Protein AF-A0A951N7B3-F1 (afdb_monomer)

Structure (mmCIF, N/CA/C/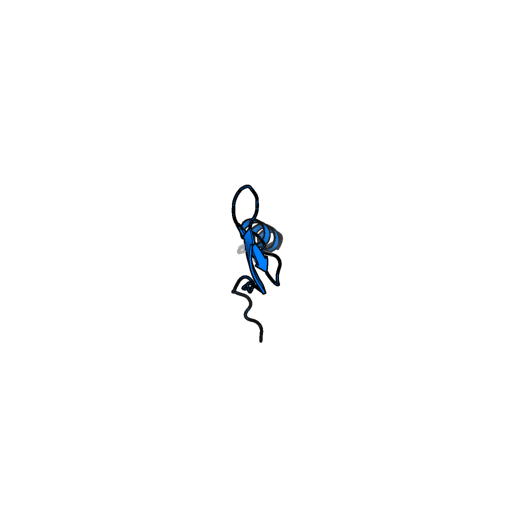O backbone):
data_AF-A0A951N7B3-F1
#
_entry.id   AF-A0A951N7B3-F1
#
loop_
_atom_site.group_PDB
_atom_site.id
_atom_site.type_symbol
_atom_site.label_atom_id
_atom_site.label_alt_id
_atom_site.label_comp_id
_atom_site.label_asym_id
_atom_site.label_entity_id
_atom_site.label_seq_id
_atom_site.pdbx_PDB_ins_code
_atom_site.Cartn_x
_atom_site.Cartn_y
_atom_site.Cartn_z
_atom_site.occupancy
_atom_site.B_iso_or_equiv
_atom_site.auth_seq_id
_atom_site.auth_comp_id
_atom_site.auth_asym_id
_atom_site.auth_atom_id
_atom_site.pdbx_PDB_model_num
ATOM 1 N N . MET A 1 1 ? -2.072 -17.146 18.848 1.00 48.41 1 MET A N 1
ATOM 2 C CA . MET A 1 1 ? -2.246 -15.816 19.462 1.00 48.41 1 MET A CA 1
ATOM 3 C C . MET A 1 1 ? -2.197 -14.790 18.332 1.00 48.41 1 MET A C 1
ATOM 5 O O . MET A 1 1 ? -1.117 -14.509 17.834 1.00 48.41 1 MET A O 1
ATOM 9 N N . LEU A 1 2 ? -3.349 -14.361 17.813 1.00 49.91 2 LEU A N 1
ATOM 10 C CA . LEU A 1 2 ? -3.451 -13.235 16.877 1.00 49.91 2 LEU A CA 1
ATOM 11 C C . LEU A 1 2 ? -4.094 -12.103 17.681 1.00 49.91 2 LEU A C 1
ATOM 13 O O . LEU A 1 2 ? -5.190 -12.300 18.202 1.00 49.91 2 LEU A O 1
ATOM 17 N N . ASP A 1 3 ? -3.394 -10.984 17.853 1.00 57.84 3 ASP A N 1
ATOM 18 C CA . ASP A 1 3 ? -3.868 -9.882 18.691 1.00 57.84 3 ASP A CA 1
ATOM 19 C C . ASP A 1 3 ? -5.155 -9.249 18.128 1.00 57.84 3 ASP A C 1
ATOM 21 O O . ASP A 1 3 ? -5.231 -8.970 16.927 1.00 57.84 3 ASP A O 1
ATOM 25 N N . PRO A 1 4 ? -6.156 -8.950 18.978 1.00 54.59 4 PRO A N 1
ATOM 26 C CA . PRO A 1 4 ? -7.473 -8.465 18.557 1.00 54.59 4 PRO A CA 1
ATOM 27 C C . PRO A 1 4 ? -7.505 -6.969 18.177 1.00 54.59 4 PRO A C 1
ATOM 29 O O . PRO A 1 4 ? -8.584 -6.395 18.053 1.00 54.59 4 PRO A O 1
ATOM 32 N N . GLY A 1 5 ? -6.348 -6.319 17.996 1.00 57.78 5 GLY A N 1
ATOM 33 C CA . GLY A 1 5 ? -6.243 -4.853 17.952 1.00 57.78 5 GLY A CA 1
ATOM 34 C C . GLY A 1 5 ? -5.476 -4.232 16.782 1.00 57.78 5 GLY A C 1
ATOM 35 O O . GLY A 1 5 ? -5.430 -3.009 16.693 1.00 57.78 5 GLY A O 1
ATOM 36 N N . MET A 1 6 ? -4.890 -5.006 15.864 1.00 54.78 6 MET A N 1
ATOM 37 C CA . MET A 1 6 ? -4.228 -4.438 14.681 1.00 54.78 6 MET A CA 1
ATOM 38 C C . MET A 1 6 ? -4.959 -4.864 13.418 1.00 54.78 6 MET A C 1
ATOM 40 O O . MET A 1 6 ? -5.029 -6.050 13.101 1.00 54.78 6 MET A O 1
ATOM 44 N N . GLY A 1 7 ? -5.487 -3.887 12.673 1.00 60.22 7 GLY A N 1
ATOM 45 C CA . GLY A 1 7 ? -5.943 -4.111 11.304 1.00 60.22 7 GLY A CA 1
ATOM 46 C C . GLY A 1 7 ? -4.899 -4.932 10.548 1.00 60.22 7 GLY A C 1
ATOM 47 O O . GLY A 1 7 ? -3.700 -4.671 10.672 1.00 60.22 7 GLY A O 1
ATOM 48 N N . LYS A 1 8 ? -5.345 -5.975 9.840 1.00 72.44 8 LYS A N 1
ATOM 49 C CA . LYS A 1 8 ? -4.440 -6.891 9.141 1.00 72.44 8 LYS A CA 1
ATOM 50 C C . LYS A 1 8 ? -3.476 -6.078 8.273 1.00 72.44 8 LYS A C 1
ATOM 52 O O . LYS A 1 8 ? -3.915 -5.323 7.407 1.00 72.44 8 LYS A O 1
ATOM 57 N N . LYS A 1 9 ? -2.172 -6.208 8.532 1.00 82.69 9 LYS A N 1
ATOM 58 C CA . LYS A 1 9 ? -1.139 -5.641 7.662 1.00 82.69 9 LYS A CA 1
ATOM 59 C C . LYS A 1 9 ? -1.178 -6.418 6.347 1.00 82.69 9 LYS A C 1
ATOM 61 O O . LYS A 1 9 ? -1.113 -7.641 6.377 1.00 82.69 9 LYS A O 1
ATOM 66 N N . ALA A 1 10 ? -1.316 -5.712 5.230 1.00 93.19 10 ALA A N 1
ATOM 67 C CA . ALA A 1 10 ? -1.205 -6.302 3.902 1.00 93.19 10 ALA A CA 1
ATOM 68 C C . ALA A 1 10 ? 0.239 -6.165 3.407 1.00 93.19 10 ALA A C 1
ATOM 70 O O . ALA A 1 10 ? 0.849 -5.102 3.574 1.00 93.19 10 ALA A O 1
ATOM 71 N N . THR A 1 11 ? 0.777 -7.219 2.799 1.00 96.00 11 THR A N 1
ATOM 72 C CA . THR A 1 11 ? 2.139 -7.221 2.248 1.00 96.00 11 THR A CA 1
ATOM 73 C C . THR A 1 11 ? 2.083 -6.980 0.750 1.00 96.00 11 THR A C 1
ATOM 75 O O . THR A 1 11 ? 1.261 -7.572 0.053 1.00 96.00 11 THR A O 1
ATOM 78 N N . VAL A 1 12 ? 2.969 -6.125 0.236 1.00 96.69 12 VAL A N 1
ATOM 79 C CA . VAL A 1 12 ? 3.109 -5.913 -1.209 1.00 96.69 12 VAL A CA 1
ATOM 80 C C . VAL A 1 12 ? 3.821 -7.114 -1.824 1.00 96.69 12 VAL A C 1
ATOM 82 O O . VAL A 1 12 ? 4.981 -7.372 -1.517 1.00 96.69 12 VAL A O 1
ATOM 85 N N . THR A 1 13 ? 3.137 -7.833 -2.709 1.00 97.44 13 THR A N 1
ATOM 86 C CA . THR A 1 13 ? 3.673 -9.017 -3.400 1.00 97.44 13 THR A CA 1
ATOM 87 C C . THR A 1 13 ? 4.283 -8.670 -4.755 1.00 97.44 13 THR A C 1
ATOM 89 O O . THR A 1 13 ? 5.183 -9.361 -5.227 1.00 97.44 13 THR A O 1
ATOM 92 N N . ARG A 1 14 ? 3.835 -7.572 -5.380 1.00 97.9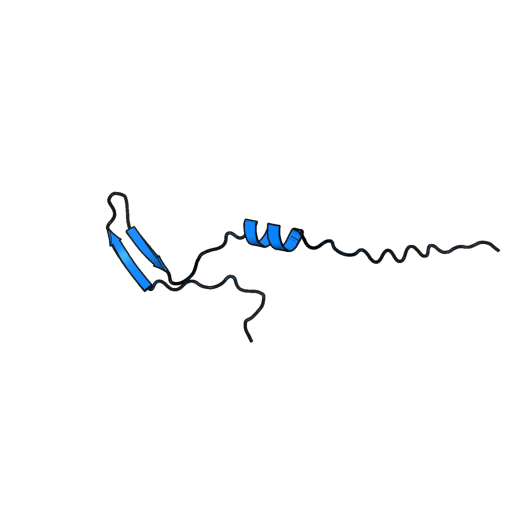4 14 ARG A N 1
ATOM 93 C CA . ARG A 1 14 ? 4.438 -7.012 -6.597 1.00 97.94 14 ARG A CA 1
ATOM 94 C C . ARG A 1 14 ? 4.275 -5.497 -6.625 1.00 97.94 14 ARG A C 1
ATOM 96 O O . ARG A 1 14 ? 3.157 -4.999 -6.523 1.00 97.94 14 ARG A O 1
ATOM 103 N N . ALA A 1 15 ? 5.372 -4.767 -6.795 1.00 97.50 15 ALA A N 1
ATOM 104 C CA . ALA A 1 15 ? 5.385 -3.305 -6.814 1.00 97.50 15 ALA A CA 1
ATOM 105 C C . ALA A 1 15 ? 5.684 -2.748 -8.214 1.00 97.50 15 ALA A C 1
ATOM 107 O O . ALA A 1 15 ? 6.345 -3.407 -9.014 1.00 97.50 15 ALA A O 1
ATOM 108 N N . GLY A 1 16 ? 5.242 -1.514 -8.481 1.00 96.06 16 GLY A N 1
ATOM 109 C CA . GLY A 1 16 ? 5.745 -0.715 -9.606 1.00 96.06 16 GLY A CA 1
ATOM 110 C C . GLY A 1 16 ? 5.227 -1.112 -10.989 1.00 96.06 16 GLY A C 1
ATOM 111 O O . GLY A 1 16 ? 5.919 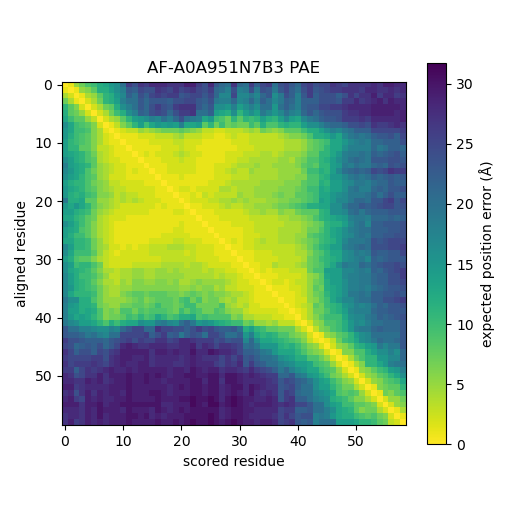-0.910 -11.986 1.00 96.06 16 GLY A O 1
ATOM 112 N N . ILE A 1 17 ? 4.022 -1.673 -11.078 1.00 98.00 17 ILE A N 1
ATOM 113 C CA . ILE A 1 17 ? 3.392 -1.963 -12.372 1.00 98.00 17 ILE A CA 1
ATOM 114 C C . ILE A 1 17 ? 2.918 -0.636 -12.977 1.00 98.00 17 ILE A C 1
ATOM 116 O O . ILE A 1 17 ? 2.150 0.078 -12.335 1.00 98.00 17 ILE A O 1
ATOM 120 N N . ARG A 1 18 ? 3.356 -0.302 -14.195 1.00 98.12 18 ARG A N 1
ATOM 121 C CA . ARG A 1 18 ? 2.938 0.928 -14.887 1.00 98.12 18 ARG A CA 1
ATOM 122 C C . ARG A 1 18 ? 1.482 0.841 -15.351 1.00 98.12 18 ARG A C 1
ATOM 124 O O . ARG A 1 18 ? 1.080 -0.175 -15.912 1.00 98.12 18 ARG A O 1
ATOM 131 N N . ALA A 1 19 ? 0.740 1.922 -15.144 1.00 97.50 19 ALA A N 1
ATOM 132 C CA . ALA A 1 19 ? -0.584 2.179 -15.699 1.00 97.50 19 ALA A CA 1
ATOM 133 C C . ALA A 1 19 ? -0.598 3.575 -16.344 1.00 97.50 19 ALA A C 1
ATOM 135 O O . ALA A 1 19 ? 0.246 4.412 -16.017 1.00 97.50 19 ALA A O 1
ATOM 136 N N . ASP A 1 20 ? -1.567 3.845 -17.218 1.00 98.31 20 ASP A N 1
ATOM 137 C CA . ASP A 1 20 ? -1.638 5.107 -17.977 1.00 98.31 20 ASP A CA 1
ATOM 138 C C . ASP A 1 20 ? -1.696 6.352 -17.077 1.00 98.31 20 ASP A C 1
ATOM 140 O O . ASP A 1 20 ? -1.247 7.432 -17.454 1.00 98.31 20 ASP A O 1
ATOM 144 N N . ASN A 1 21 ? -2.214 6.193 -15.860 1.00 97.12 21 ASN A N 1
ATOM 145 C CA . ASN A 1 21 ? -2.402 7.251 -14.873 1.00 97.12 21 ASN A CA 1
ATOM 146 C C . ASN A 1 21 ? -1.588 7.052 -13.580 1.00 97.12 21 ASN A C 1
ATOM 148 O O . ASN A 1 21 ? -1.853 7.738 -12.593 1.00 97.12 21 ASN A O 1
ATOM 152 N N . GLY A 1 22 ? -0.620 6.129 -13.544 1.00 97.31 22 GLY A N 1
ATOM 153 C CA . GLY A 1 22 ? 0.208 5.937 -12.351 1.00 97.31 22 GLY A CA 1
ATOM 154 C C . GLY A 1 22 ? 0.798 4.540 -12.189 1.00 97.31 22 GLY A C 1
ATOM 155 O O . GLY A 1 22 ? 1.292 3.934 -13.139 1.00 97.31 22 GLY A O 1
ATOM 156 N N . LEU A 1 23 ? 0.793 4.051 -10.945 1.00 97.69 23 LEU A N 1
ATOM 157 C CA . LEU A 1 23 ? 1.380 2.770 -10.556 1.00 97.69 23 LEU A CA 1
ATOM 158 C C . LEU A 1 23 ? 0.371 1.881 -9.833 1.00 97.69 23 LEU A C 1
ATOM 160 O O . LEU A 1 23 ? -0.420 2.349 -9.015 1.00 97.69 23 LEU A O 1
ATOM 164 N N . ILE A 1 24 ? 0.466 0.578 -10.087 1.00 97.62 24 ILE A N 1
ATOM 165 C CA . ILE A 1 24 ? -0.282 -0.461 -9.381 1.00 97.62 24 ILE A CA 1
ATOM 166 C C . ILE A 1 24 ? 0.683 -1.259 -8.496 1.00 97.62 24 ILE A C 1
ATOM 168 O O . ILE A 1 24 ? 1.775 -1.654 -8.919 1.00 97.62 24 ILE A O 1
ATOM 172 N N . HIS A 1 25 ? 0.246 -1.527 -7.265 1.00 97.75 25 HIS A N 1
ATOM 173 C CA . HIS A 1 25 ? 0.907 -2.409 -6.307 1.00 97.75 25 HIS A CA 1
ATOM 174 C C . HIS A 1 25 ? -0.065 -3.525 -5.912 1.00 97.75 25 HIS A C 1
ATOM 176 O O . HIS A 1 25 ? -1.203 -3.252 -5.535 1.00 97.75 25 HIS A O 1
ATOM 182 N N . VAL A 1 26 ? 0.376 -4.777 -6.009 1.00 97.44 26 VAL A N 1
ATOM 183 C CA . VAL A 1 26 ? -0.418 -5.958 -5.640 1.00 97.44 26 VAL A CA 1
ATOM 184 C C . VAL A 1 26 ? -0.161 -6.288 -4.177 1.00 97.44 26 VAL A C 1
ATOM 186 O O . VAL A 1 26 ? 0.994 -6.288 -3.749 1.00 97.44 26 VAL A O 1
ATOM 189 N N . ILE A 1 27 ? -1.224 -6.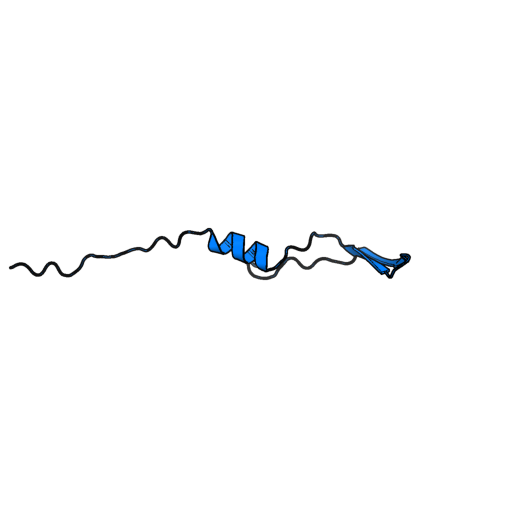586 -3.430 1.00 97.19 27 ILE A N 1
ATOM 190 C CA . ILE A 1 27 ? -1.165 -6.983 -2.021 1.00 97.19 27 ILE A CA 1
ATOM 191 C C . ILE A 1 27 ? -1.817 -8.348 -1.794 1.00 97.19 27 ILE A C 1
ATOM 193 O O . ILE A 1 27 ? -2.678 -8.766 -2.565 1.00 97.19 27 ILE A O 1
ATOM 197 N N . ASP A 1 28 ? -1.397 -9.037 -0.736 1.00 96.25 28 ASP A N 1
ATOM 198 C CA . ASP A 1 28 ? -1.863 -10.385 -0.369 1.00 96.25 28 ASP A CA 1
ATOM 199 C C . ASP A 1 28 ? -3.212 -10.423 0.376 1.00 96.25 28 ASP A C 1
ATOM 201 O O . ASP A 1 28 ? -3.810 -11.487 0.524 1.00 96.25 28 ASP A O 1
ATOM 205 N N . THR A 1 29 ? -3.697 -9.271 0.848 1.00 91.94 29 THR A N 1
ATOM 206 C CA . THR A 1 29 ? -4.863 -9.171 1.734 1.00 91.94 29 THR A CA 1
ATOM 207 C C . THR A 1 29 ? -5.746 -7.984 1.356 1.00 91.94 29 THR A C 1
ATOM 209 O O . THR A 1 29 ? -5.259 -6.936 0.942 1.00 91.94 29 THR A O 1
ATOM 212 N N . VAL A 1 30 ? -7.062 -8.119 1.544 1.00 91.62 30 VAL A N 1
ATOM 213 C CA . VAL A 1 30 ? -8.034 -7.040 1.307 1.00 91.62 30 VAL A CA 1
ATOM 214 C C . VAL A 1 30 ? -8.000 -6.008 2.440 1.00 91.62 30 VAL A C 1
ATOM 216 O O . VAL A 1 30 ? -8.081 -6.362 3.617 1.00 91.62 30 VAL A O 1
ATOM 219 N N . LEU A 1 31 ? -7.942 -4.721 2.085 1.00 91.44 31 LEU A N 1
ATOM 220 C CA . LEU A 1 31 ? -8.039 -3.617 3.041 1.00 91.44 31 LEU A CA 1
ATOM 221 C C . LEU A 1 31 ? -9.501 -3.333 3.392 1.00 91.44 31 LEU A C 1
ATOM 223 O O . LEU A 1 31 ? -10.327 -3.085 2.516 1.00 91.44 31 LEU A O 1
ATOM 227 N N . ILE A 1 32 ? -9.809 -3.325 4.688 1.00 88.06 32 ILE A N 1
ATOM 228 C CA . ILE A 1 32 ? -11.136 -2.978 5.197 1.00 88.06 32 ILE A CA 1
ATOM 229 C C . ILE A 1 32 ? -11.088 -1.559 5.776 1.00 88.06 32 ILE A C 1
ATOM 231 O O . ILE A 1 32 ? -10.290 -1.311 6.684 1.00 88.06 32 ILE A O 1
ATOM 235 N N . PRO A 1 33 ? -11.928 -0.622 5.299 1.00 88.19 33 PRO A N 1
ATOM 236 C CA . PRO A 1 33 ? -11.972 0.729 5.841 1.00 88.19 33 PRO A CA 1
ATOM 237 C C . PRO A 1 33 ? -12.330 0.750 7.338 1.00 88.19 33 PRO A C 1
ATOM 239 O O . PRO A 1 33 ? -13.211 -0.006 7.766 1.00 88.19 33 PRO A O 1
ATOM 242 N N . PRO A 1 34 ? -11.762 1.675 8.138 1.00 84.62 34 PRO A N 1
ATOM 243 C CA . PRO A 1 34 ? -12.101 1.803 9.558 1.00 84.62 34 PRO A CA 1
ATOM 244 C C . PRO A 1 34 ? -13.593 2.064 9.818 1.00 84.62 34 PRO A C 1
ATOM 246 O O . PRO A 1 34 ? -14.118 1.681 10.859 1.00 84.62 34 PRO A O 1
ATOM 249 N N . SER A 1 35 ? -14.304 2.703 8.882 1.00 88.06 35 SER A N 1
ATOM 250 C CA . SER A 1 35 ? -15.754 2.928 8.980 1.00 88.06 35 SER A CA 1
ATOM 251 C C . SER A 1 35 ? -16.551 1.625 8.989 1.00 88.06 35 SER A C 1
ATOM 253 O O . SER A 1 35 ? -17.489 1.495 9.772 1.00 88.06 35 SER A O 1
ATOM 255 N N . VAL A 1 36 ? -16.150 0.647 8.172 1.00 85.50 36 VAL A N 1
ATOM 256 C CA . VAL A 1 36 ? -16.785 -0.675 8.113 1.00 85.50 36 VAL A CA 1
ATOM 257 C C . VAL A 1 36 ? -16.539 -1.433 9.416 1.00 85.50 36 VAL A C 1
ATOM 259 O O . VAL A 1 36 ? -17.475 -1.992 9.981 1.00 85.50 36 VAL A O 1
ATOM 262 N N . GLN A 1 37 ? -15.315 -1.377 9.951 1.00 81.75 37 GLN A N 1
ATOM 263 C CA . GLN A 1 37 ? -14.996 -1.979 11.252 1.00 81.75 37 GLN A CA 1
ATOM 264 C C . GLN A 1 37 ? -15.838 -1.374 12.383 1.00 81.75 37 GLN A C 1
ATOM 266 O O . GLN A 1 37 ? -16.428 -2.10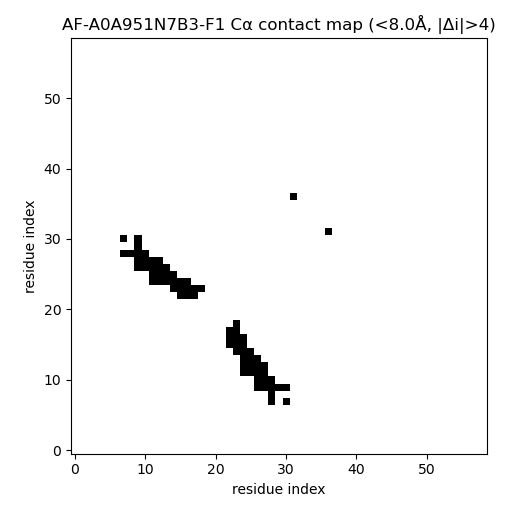8 13.175 1.00 81.75 37 GLN A O 1
ATOM 271 N N . ARG A 1 38 ? -15.973 -0.042 12.416 1.00 83.12 38 ARG A N 1
ATOM 272 C CA . ARG A 1 38 ? -16.836 0.643 13.392 1.00 83.12 38 ARG A CA 1
ATOM 27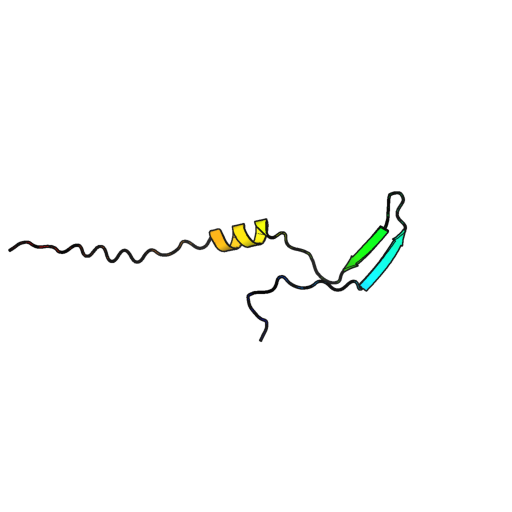3 C C . ARG A 1 38 ? -18.304 0.253 13.245 1.00 83.12 38 ARG A C 1
ATOM 275 O O . ARG A 1 38 ? -18.962 0.029 14.254 1.00 83.12 38 ARG A O 1
ATOM 282 N N . ALA A 1 39 ? -18.813 0.139 12.019 1.00 83.94 39 ALA A N 1
ATOM 283 C CA . ALA A 1 39 ? -20.195 -0.272 11.773 1.00 83.94 39 ALA A CA 1
ATOM 284 C C . ALA A 1 39 ? -20.471 -1.712 12.244 1.00 83.94 39 ALA A C 1
ATOM 286 O O . ALA A 1 39 ? -21.553 -1.996 12.756 1.00 83.94 39 ALA A O 1
ATOM 287 N N . MET A 1 40 ? -19.491 -2.612 12.109 1.00 78.19 40 MET A N 1
ATOM 288 C CA . MET A 1 40 ? -19.582 -3.984 12.620 1.00 78.19 40 MET A CA 1
ATOM 289 C C . MET A 1 40 ? -19.582 -4.028 14.155 1.00 78.19 40 MET A C 1
ATOM 291 O O . MET A 1 40 ? -20.371 -4.767 14.737 1.00 78.19 40 MET A O 1
ATOM 295 N N . MET A 1 41 ? -18.749 -3.214 14.812 1.00 73.75 41 MET A N 1
ATOM 296 C CA . MET A 1 41 ? -18.671 -3.143 16.279 1.00 73.75 41 MET A CA 1
ATOM 297 C C . MET A 1 41 ? -19.895 -2.454 16.906 1.00 73.75 41 MET A C 1
ATOM 299 O O . MET A 1 41 ? -20.420 -2.923 17.909 1.00 73.75 41 MET A O 1
ATOM 303 N N . ALA A 1 42 ? -20.411 -1.389 16.285 1.00 72.88 42 ALA A N 1
ATOM 304 C CA . ALA A 1 42 ? -21.577 -0.642 16.772 1.00 72.88 42 ALA A CA 1
ATOM 305 C C . ALA A 1 42 ? -22.899 -1.430 16.699 1.00 72.88 42 ALA A C 1
ATOM 307 O O . ALA A 1 42 ? -23.899 -1.015 17.279 1.00 72.88 42 ALA A O 1
ATOM 308 N N . LYS A 1 43 ? -22.924 -2.565 15.989 1.00 64.31 43 LYS A N 1
ATOM 309 C CA . LYS A 1 43 ? -24.079 -3.470 15.938 1.00 64.31 43 LYS A CA 1
ATOM 310 C C . LYS A 1 43 ? -24.181 -4.408 17.144 1.00 64.31 43 LYS A C 1
ATOM 312 O O . LYS A 1 43 ? -25.153 -5.156 17.204 1.00 64.31 43 LYS A O 1
ATOM 317 N N . GLN A 1 44 ? -23.239 -4.390 18.091 1.00 59.72 44 GLN A N 1
ATOM 318 C CA . GLN A 1 44 ? -23.435 -5.077 19.369 1.00 59.72 44 GLN A CA 1
ATOM 319 C C . GLN A 1 44 ? -24.370 -4.237 20.250 1.00 59.72 44 GLN A C 1
ATOM 321 O O . GLN A 1 44 ? -23.970 -3.152 20.680 1.00 59.72 44 GLN A O 1
ATOM 326 N N . PRO A 1 45 ? -25.607 -4.694 20.535 1.00 60.75 45 PRO A N 1
ATOM 327 C CA . PRO A 1 45 ? -26.403 -4.055 21.565 1.00 60.75 45 PRO A CA 1
ATOM 328 C C . PRO A 1 45 ? -25.651 -4.257 22.879 1.00 60.75 45 PRO A C 1
ATOM 330 O O . PRO A 1 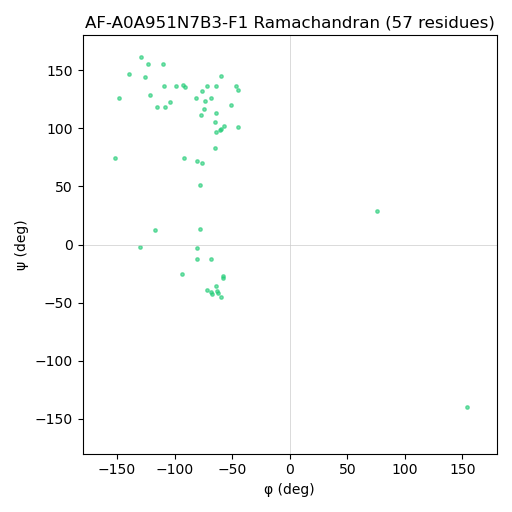45 ? -25.491 -5.384 23.346 1.00 60.75 45 PRO A O 1
ATOM 333 N N . MET A 1 46 ? -25.156 -3.165 23.458 1.00 64.06 46 MET A N 1
ATOM 334 C CA . MET A 1 46 ? -24.734 -3.151 24.852 1.00 64.06 46 MET A CA 1
ATOM 335 C C . MET A 1 46 ? -25.963 -3.578 25.658 1.00 64.06 46 MET A C 1
ATOM 337 O O . MET A 1 46 ? -26.917 -2.811 25.785 1.00 64.06 46 MET A O 1
ATOM 341 N N . MET A 1 47 ? -25.997 -4.834 26.110 1.00 63.03 47 MET A N 1
ATOM 342 C CA . MET A 1 47 ? -26.998 -5.291 27.064 1.00 63.03 47 MET A CA 1
ATOM 343 C C . MET A 1 47 ? -26.807 -4.444 28.320 1.00 63.03 47 MET A C 1
ATOM 345 O O . MET A 1 47 ? -25.898 -4.676 29.114 1.00 63.03 47 MET A O 1
ATOM 349 N N . ASN A 1 48 ? -27.626 -3.403 28.464 1.00 60.25 48 ASN A N 1
ATOM 350 C CA . ASN A 1 48 ? -27.733 -2.669 29.708 1.00 60.25 48 ASN A CA 1
ATOM 351 C C . ASN A 1 48 ? -28.301 -3.639 30.739 1.00 60.25 48 ASN A C 1
ATOM 353 O O . ASN A 1 48 ? -29.509 -3.878 30.754 1.00 60.25 48 ASN A O 1
ATOM 357 N N . ASN A 1 49 ? -27.460 -4.121 31.652 1.00 59.59 49 ASN A N 1
ATOM 358 C CA . ASN A 1 49 ? -27.956 -4.469 32.973 1.00 59.59 49 ASN A CA 1
ATOM 359 C C . ASN A 1 49 ? -28.419 -3.164 33.624 1.00 59.59 49 ASN A C 1
ATOM 361 O O . ASN A 1 49 ? -27.692 -2.519 34.380 1.00 59.59 49 ASN A O 1
ATOM 365 N N . LYS A 1 50 ? -29.651 -2.759 33.304 1.00 67.31 50 LYS A N 1
ATOM 366 C CA . LYS A 1 50 ? -30.457 -2.019 34.256 1.00 67.31 50 LYS A CA 1
ATOM 367 C C . LYS A 1 50 ? -30.600 -2.957 35.457 1.00 67.31 50 LYS A C 1
ATOM 369 O O . LYS A 1 50 ? -31.371 -3.902 35.421 1.00 67.31 50 LYS A O 1
ATOM 374 N N . MET A 1 51 ? -29.792 -2.744 36.493 1.00 62.03 51 MET A N 1
ATOM 375 C CA . MET A 1 51 ? -30.269 -2.983 37.850 1.00 62.03 51 MET A CA 1
ATOM 376 C C . MET A 1 51 ? -31.076 -1.749 38.232 1.00 62.03 51 MET A C 1
ATOM 378 O O . MET A 1 51 ? -30.649 -0.881 38.987 1.00 62.03 51 MET A O 1
ATOM 382 N N . ASP A 1 52 ? -32.242 -1.643 37.615 1.00 65.88 52 ASP A N 1
ATOM 383 C CA . ASP A 1 52 ? -33.363 -0.842 38.058 1.00 65.88 52 ASP A CA 1
ATOM 384 C C . ASP A 1 52 ? -34.098 -1.558 39.199 1.00 65.88 52 ASP A C 1
ATOM 386 O O . ASP A 1 52 ? -35.316 -1.652 39.197 1.00 65.88 52 ASP A O 1
ATOM 390 N N . SER A 1 53 ? -33.378 -1.994 40.233 1.00 62.41 53 SER A N 1
ATOM 391 C CA . SER A 1 53 ? -33.971 -2.122 41.564 1.00 62.41 53 SER A CA 1
ATOM 392 C C . SER A 1 53 ? -33.725 -0.803 42.286 1.00 62.41 53 SER A C 1
ATOM 394 O O . SER A 1 53 ? -32.826 -0.658 43.120 1.00 62.41 53 SER A O 1
ATOM 396 N N . LYS A 1 54 ? -34.495 0.210 41.872 1.00 68.94 54 LYS A N 1
ATOM 397 C CA . LYS A 1 54 ? -34.757 1.382 42.705 1.00 68.94 54 LYS A CA 1
ATOM 398 C C . LYS A 1 54 ? -35.131 0.867 44.086 1.00 68.94 54 LYS A C 1
ATOM 400 O O . LYS A 1 54 ? -35.914 -0.064 44.175 1.00 68.94 54 LYS A O 1
ATOM 405 N N . MET A 1 55 ? -34.584 1.503 45.111 1.00 67.56 55 MET A N 1
ATOM 406 C CA . MET A 1 55 ? -35.073 1.406 46.476 1.00 67.56 55 MET A CA 1
ATOM 4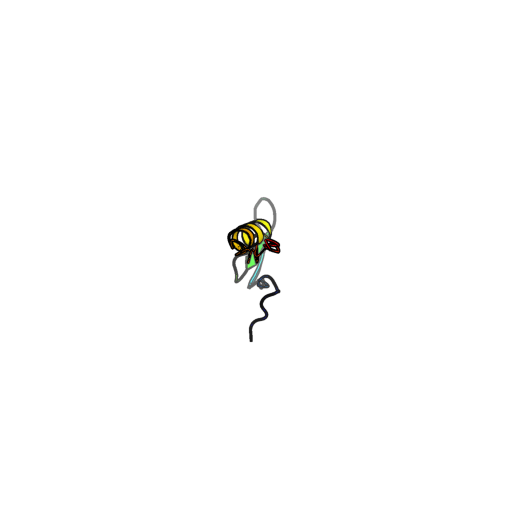07 C C . MET A 1 55 ? -36.602 1.543 46.480 1.00 67.56 55 MET A C 1
ATOM 409 O O . MET A 1 55 ? -37.134 2.649 46.381 1.00 67.56 55 MET A O 1
ATOM 413 N N . ASP A 1 56 ? -37.311 0.430 46.583 1.00 68.25 56 ASP A N 1
ATOM 414 C CA . ASP A 1 56 ? -38.696 0.341 47.010 1.00 68.25 56 ASP A CA 1
ATOM 415 C C . ASP A 1 56 ? -38.724 0.519 48.530 1.00 68.25 56 ASP A C 1
ATOM 417 O O . ASP A 1 56 ? -38.972 -0.387 49.320 1.00 68.25 56 ASP A O 1
ATOM 421 N N . GLY A 1 57 ? -38.441 1.759 48.936 1.00 70.25 57 GLY A N 1
ATOM 422 C CA . GLY A 1 57 ? -38.886 2.268 50.218 1.00 70.25 57 GLY A CA 1
ATOM 423 C C . GLY A 1 57 ? -40.410 2.303 50.212 1.00 70.25 57 GLY A C 1
ATOM 424 O O . GLY A 1 57 ? -41.002 3.249 49.696 1.00 70.25 57 GLY A O 1
ATOM 425 N N . ASN A 1 58 ? -41.029 1.263 50.764 1.00 58.62 58 ASN A N 1
ATOM 426 C CA . ASN A 1 58 ? -42.406 1.309 51.235 1.00 58.62 58 ASN A CA 1
ATOM 427 C C . ASN A 1 58 ? -42.638 0.313 52.384 1.00 58.62 58 ASN A C 1
ATOM 429 O O . ASN A 1 58 ? -43.232 -0.744 52.174 1.00 58.62 58 ASN A O 1
ATOM 433 N N . MET A 1 59 ? -42.132 0.660 53.573 1.00 58.25 59 MET A N 1
ATOM 434 C CA . MET A 1 59 ? -42.828 0.723 54.877 1.00 58.25 59 MET A CA 1
ATOM 435 C C . MET A 1 59 ? -41.813 0.958 55.994 1.00 58.25 59 MET A C 1
ATOM 437 O O . MET A 1 59 ? -40.874 0.144 56.123 1.00 58.25 59 MET A O 1
#

Nearest PDB structures (foldseek):
  8uxq-assembly1_A  TM=2.467E-01  e=7.031E+00  Homo sapiens

Secondary structure (DSSP, 8-state):
---TTS-PPPPEEEEEEEETTEEEEEESSPPPPHHHHHHHHTTS---------------

Solvent-accessible surface area (backbone atoms only — not comparable to full-atom values): 4275 Å² total; per-residue (Å²): 141,79,75,97,81,66,79,82,84,61,51,77,78,44,76,76,42,82,50,101,90,49,72,46,69,43,58,79,51,88,88,76,58,70,67,59,54,48,56,62,61,69,67,57,77,78,79,74,80,72,79,77,73,67,86,80,84,82,130

pLDDT: mean 78.78, std 16.32, range [48.41, 98.31]

Sequence (59 aa):
MLDPGMGKKATVTRAGIRADNGLIHVIDTVLIPPSVQRAMMAKQPMMNNKMDSKMDGNM

Radius of gyration: 23.94 Å; Cα contacts (8 Å, |Δi|>4): 35; chains: 1; bounding box: 49×23×73 Å

Me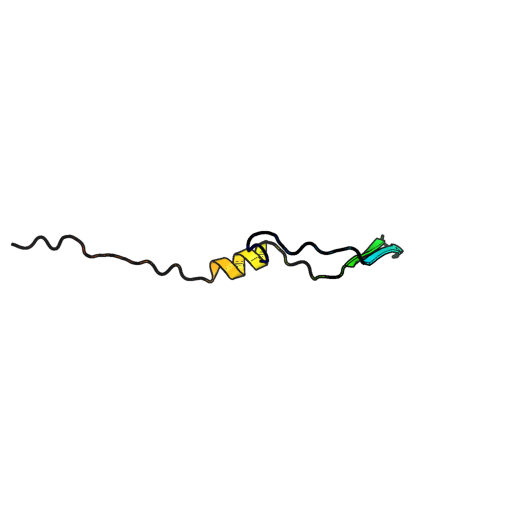an predicted aligned error: 13.48 Å

Foldseek 3Di:
DDDPPDQDDWDFPDWAPDDPVGTDTDTPDDGDDVVVVVVVVVPDPPPDPPPPPDPPPDD